Protein AF-A0A2C6KMQ9-F1 (afdb_monomer_lite)

Foldseek 3Di:
DPDPDDDDDLVVVLVCVVVVVDDQQDFDDDDPPDGTGGQCVQAPPPGRGSPDHGD

Sequence (55 aa):
VCCLQGPFCVEEMARWNSLGYFDPGLPVRYCHTDRFIPLNKLYPPPQKPFSSPPK

Secondary structure (DSSP, 8-state):
--PPP----HHHHHHHHHTT-S-TT-EE-SSTTSPPEEHHHHS-TTSPTTSS---

pLDDT: mean 83.58, std 11.66, range [39.59, 92.56]

Organism: NCBI:txid483139

Structure (mmCIF, N/CA/C/O backbone):
data_AF-A0A2C6KMQ9-F1
#
_entry.id   AF-A0A2C6KMQ9-F1
#
loop_
_atom_site.group_PDB
_atom_site.id
_atom_site.type_symbol
_atom_site.label_atom_id
_atom_site.label_alt_id
_atom_site.label_comp_id
_atom_site.label_asym_id
_atom_site.label_entity_id
_atom_site.label_seq_id
_atom_site.pdbx_PDB_ins_code
_atom_site.Cartn_x
_atom_site.Cartn_y
_atom_site.Cartn_z
_atom_site.occupancy
_atom_site.B_iso_or_equiv
_atom_site.auth_seq_id
_atom_site.auth_comp_id
_atom_site.auth_asym_id
_atom_site.auth_atom_id
_atom_site.pdbx_PDB_model_num
ATOM 1 N N . VAL A 1 1 ? 5.757 -0.433 -22.643 1.00 39.59 1 VAL A N 1
ATOM 2 C CA . VAL A 1 1 ? 6.842 -0.764 -21.692 1.00 39.59 1 VAL A CA 1
ATOM 3 C C . VAL A 1 1 ? 6.186 -1.073 -20.352 1.00 39.59 1 VAL A C 1
ATOM 5 O O . VAL A 1 1 ? 5.723 -0.152 -19.696 1.00 39.59 1 VAL A O 1
ATOM 8 N N . CYS A 1 2 ? 6.002 -2.346 -19.992 1.00 44.59 2 CYS A N 1
ATOM 9 C CA . CYS A 1 2 ? 5.477 -2.710 -18.668 1.00 44.59 2 CYS A CA 1
ATOM 10 C C . CYS A 1 2 ? 6.637 -2.698 -17.670 1.00 44.59 2 CYS A C 1
ATOM 12 O O . CYS A 1 2 ? 7.185 -3.743 -17.332 1.00 44.59 2 CYS A O 1
ATOM 14 N N . CYS A 1 3 ? 7.063 -1.506 -17.255 1.00 48.75 3 CYS A N 1
ATOM 15 C CA . CYS A 1 3 ? 8.052 -1.382 -16.194 1.00 48.75 3 CYS A CA 1
ATOM 16 C C . CYS A 1 3 ? 7.347 -1.649 -14.868 1.00 48.75 3 CYS A C 1
ATOM 18 O O . CYS A 1 3 ? 6.447 -0.902 -14.488 1.00 48.75 3 CYS A O 1
ATOM 20 N N . LEU A 1 4 ? 7.750 -2.709 -14.172 1.00 59.97 4 LEU A N 1
ATOM 21 C CA . LEU A 1 4 ? 7.460 -2.842 -12.750 1.00 59.97 4 LEU A CA 1
ATOM 22 C C . LEU A 1 4 ? 8.004 -1.590 -12.051 1.00 59.97 4 LEU A C 1
ATOM 24 O O . LEU A 1 4 ? 9.193 -1.300 -12.158 1.00 59.97 4 LEU A O 1
ATOM 28 N N . GLN A 1 5 ? 7.126 -0.827 -11.401 1.00 71.81 5 GLN A N 1
ATOM 29 C CA . GLN A 1 5 ? 7.485 0.417 -10.723 1.00 71.81 5 GLN A CA 1
ATOM 30 C C . GLN A 1 5 ? 7.780 0.130 -9.249 1.00 71.81 5 GLN A C 1
ATOM 32 O O . GLN A 1 5 ? 7.005 -0.557 -8.582 1.00 71.81 5 GLN A O 1
ATOM 37 N N . GLY A 1 6 ? 8.914 0.631 -8.763 1.00 75.69 6 GLY A N 1
ATOM 38 C CA . GLY A 1 6 ? 9.380 0.467 -7.387 1.00 75.69 6 GLY A CA 1
ATOM 39 C C . GLY A 1 6 ? 10.810 -0.086 -7.297 1.00 75.69 6 GLY A C 1
ATOM 40 O O . GLY A 1 6 ? 11.462 -0.264 -8.330 1.00 75.69 6 GLY A O 1
ATOM 41 N N . PRO A 1 7 ? 11.301 -0.394 -6.081 1.00 82.56 7 PRO A N 1
ATOM 42 C CA . PRO A 1 7 ? 10.587 -0.340 -4.798 1.00 82.56 7 PRO A CA 1
ATOM 43 C C . PRO A 1 7 ? 10.246 1.093 -4.355 1.00 82.56 7 PRO A C 1
ATOM 45 O O . PRO A 1 7 ? 10.972 2.029 -4.672 1.00 82.56 7 PRO A O 1
ATOM 48 N N . PHE A 1 8 ? 9.140 1.242 -3.624 1.00 86.25 8 PHE A N 1
ATOM 49 C CA . PHE A 1 8 ? 8.700 2.502 -3.016 1.00 86.25 8 PHE A CA 1
ATOM 50 C C . PHE A 1 8 ? 8.616 2.347 -1.502 1.00 86.25 8 PHE A C 1
ATOM 52 O O . PHE A 1 8 ? 8.341 1.249 -1.004 1.00 86.25 8 PHE A O 1
ATOM 59 N N . CYS A 1 9 ? 8.813 3.440 -0.771 1.00 84.62 9 CYS A N 1
ATOM 60 C CA . CYS A 1 9 ? 8.641 3.425 0.674 1.00 84.62 9 CYS A CA 1
ATOM 61 C C . CYS A 1 9 ? 7.158 3.246 1.037 1.00 84.62 9 CYS A C 1
ATOM 63 O O . CYS A 1 9 ? 6.260 3.748 0.356 1.00 84.62 9 CYS A O 1
ATOM 65 N N . VAL A 1 10 ? 6.888 2.557 2.151 1.00 85.62 10 VAL A N 1
ATOM 66 C CA . VAL A 1 10 ? 5.513 2.304 2.627 1.00 85.62 10 VAL A CA 1
ATOM 67 C C . VAL A 1 10 ? 4.751 3.616 2.850 1.00 85.62 10 VAL A C 1
ATOM 69 O O . VAL A 1 10 ? 3.565 3.692 2.546 1.00 85.62 10 VAL A O 1
ATOM 72 N N . GLU A 1 11 ? 5.435 4.667 3.308 1.00 88.31 11 GLU A N 1
ATOM 73 C CA . GLU A 1 11 ? 4.859 6.002 3.516 1.00 88.31 11 GLU A CA 1
ATOM 74 C C . GLU A 1 11 ? 4.360 6.649 2.214 1.00 88.31 11 GLU A C 1
ATOM 76 O O . GLU A 1 11 ? 3.274 7.232 2.183 1.00 88.31 11 GLU A O 1
ATOM 81 N N . GLU A 1 12 ? 5.111 6.507 1.118 1.00 89.62 12 GLU A N 1
ATOM 82 C CA . GLU A 1 12 ? 4.728 7.029 -0.200 1.00 89.62 12 GLU A CA 1
ATOM 83 C C . GLU A 1 12 ? 3.507 6.284 -0.741 1.00 89.62 12 GLU A C 1
ATOM 85 O O . GLU A 1 12 ? 2.520 6.903 -1.147 1.00 89.62 12 GLU A O 1
ATOM 90 N N . MET A 1 13 ? 3.529 4.951 -0.649 1.00 90.94 13 MET A N 1
ATOM 91 C CA . MET A 1 13 ? 2.409 4.093 -1.041 1.00 90.94 13 MET A CA 1
ATOM 92 C C . MET A 1 13 ? 1.149 4.399 -0.219 1.00 90.94 13 MET A C 1
ATOM 94 O O . MET A 1 13 ? 0.053 4.505 -0.774 1.00 90.94 13 MET A O 1
ATOM 98 N N . ALA A 1 14 ? 1.292 4.614 1.093 1.00 89.62 14 ALA A N 1
ATOM 99 C CA . ALA A 1 14 ? 0.194 5.004 1.974 1.00 89.62 14 ALA A CA 1
ATOM 100 C C . ALA A 1 14 ? -0.399 6.364 1.582 1.00 89.62 14 ALA A C 1
ATOM 102 O O . ALA A 1 14 ? -1.626 6.523 1.555 1.00 89.62 14 ALA A O 1
ATOM 103 N N . ARG A 1 15 ? 0.454 7.337 1.236 1.00 92.56 15 ARG A N 1
ATOM 104 C CA . ARG A 1 15 ? 0.024 8.660 0.771 1.00 92.56 15 ARG A CA 1
ATOM 105 C C . ARG A 1 15 ? -0.750 8.554 -0.539 1.00 92.56 15 ARG A C 1
ATOM 107 O O . ARG A 1 15 ? -1.847 9.105 -0.624 1.00 92.56 15 ARG A O 1
ATOM 114 N N . TRP A 1 16 ? -0.247 7.821 -1.529 1.00 91.50 16 TRP A N 1
ATOM 115 C CA . TRP A 1 16 ? -0.950 7.648 -2.804 1.00 91.50 16 TRP A CA 1
ATOM 116 C C . TRP A 1 16 ? -2.290 6.931 -2.641 1.00 91.50 16 TRP A C 1
ATOM 118 O O . TRP A 1 16 ? -3.292 7.376 -3.203 1.00 91.50 16 TRP A O 1
ATOM 128 N N . ASN A 1 17 ? -2.338 5.904 -1.791 1.00 90.00 17 ASN A N 1
ATOM 129 C CA . ASN A 1 17 ? -3.584 5.237 -1.429 1.00 90.00 17 ASN A CA 1
ATOM 130 C C . ASN A 1 17 ? -4.594 6.206 -0.789 1.00 90.00 17 ASN A C 1
ATOM 132 O O . ASN A 1 17 ? -5.764 6.203 -1.156 1.00 90.00 17 ASN A O 1
ATOM 136 N N . SER A 1 18 ? -4.152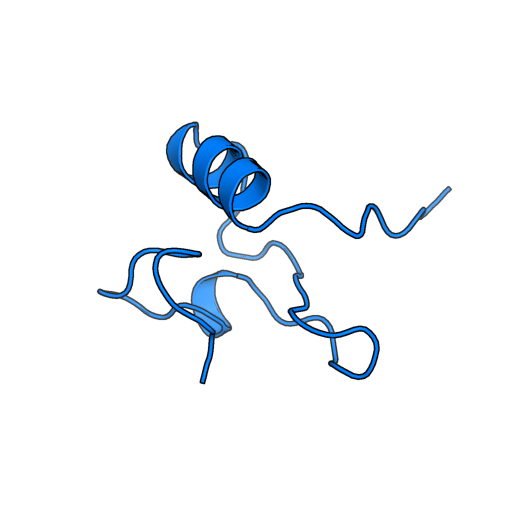 7.073 0.134 1.00 90.62 18 SER A N 1
ATOM 137 C CA . SER A 1 18 ? -5.037 8.057 0.784 1.00 90.62 18 SER A CA 1
ATOM 138 C C . SER A 1 18 ? -5.582 9.128 -0.162 1.00 90.62 18 SER A C 1
ATOM 140 O O . SER A 1 18 ? -6.647 9.680 0.094 1.00 90.62 18 SER A O 1
ATOM 142 N N . LEU A 1 19 ? -4.867 9.401 -1.254 1.00 92.50 19 LEU A N 1
ATOM 143 C CA . LEU A 1 19 ? -5.277 10.346 -2.292 1.00 92.50 19 LEU A CA 1
ATOM 144 C C . LEU A 1 19 ? -6.165 9.695 -3.366 1.00 92.50 19 LEU A C 1
ATOM 146 O O . LEU A 1 19 ? -6.600 10.385 -4.283 1.00 92.50 19 LEU A O 1
ATOM 150 N N . GLY A 1 20 ? -6.443 8.389 -3.264 1.00 90.38 20 GLY A N 1
ATOM 151 C CA . GLY A 1 20 ? -7.307 7.672 -4.202 1.00 90.38 20 GLY A CA 1
ATOM 152 C C . GLY A 1 20 ? -6.644 7.326 -5.537 1.00 90.38 20 GLY A C 1
ATOM 153 O O . GLY A 1 20 ? -7.347 7.045 -6.501 1.00 90.38 20 GLY A O 1
ATOM 154 N N . TYR A 1 21 ? -5.307 7.324 -5.615 1.00 91.50 21 TYR A N 1
ATOM 155 C CA . TYR A 1 21 ? -4.592 6.951 -6.846 1.00 91.50 21 TYR A CA 1
ATOM 156 C C . TYR A 1 21 ? -4.652 5.454 -7.164 1.00 91.50 21 TYR A C 1
ATOM 158 O O . TYR A 1 21 ? -4.342 5.054 -8.285 1.00 91.50 21 TYR A O 1
ATOM 166 N N . PHE A 1 22 ? -4.996 4.617 -6.185 1.00 90.94 22 PHE A N 1
ATOM 167 C CA . PHE A 1 22 ? -4.977 3.169 -6.337 1.00 90.94 22 PHE A CA 1
ATOM 168 C C . PHE A 1 22 ? -6.371 2.592 -6.525 1.00 90.94 22 PHE A C 1
ATOM 170 O O . PHE A 1 22 ? -7.268 2.799 -5.711 1.00 90.94 22 PHE A O 1
ATOM 177 N N . ASP A 1 23 ? -6.505 1.798 -7.583 1.00 90.56 23 ASP A N 1
ATOM 178 C CA . ASP A 1 23 ? -7.650 0.925 -7.780 1.00 90.56 23 ASP A CA 1
ATOM 179 C C . ASP A 1 23 ? -7.589 -0.264 -6.793 1.00 90.56 23 ASP A C 1
ATOM 181 O O . ASP A 1 23 ? -6.503 -0.807 -6.561 1.00 90.56 23 ASP A O 1
ATOM 185 N N . PRO A 1 24 ? -8.716 -0.730 -6.221 1.00 87.00 24 PRO A N 1
ATOM 186 C CA . PRO A 1 24 ? -8.731 -1.899 -5.336 1.00 87.00 24 PRO A CA 1
ATOM 187 C C . PRO A 1 24 ? -8.157 -3.178 -5.971 1.00 87.00 24 PRO A C 1
ATOM 189 O O . PRO A 1 24 ? -7.647 -4.046 -5.259 1.00 87.00 24 PRO A O 1
ATOM 192 N N . GLY A 1 25 ? -8.231 -3.307 -7.297 1.00 90.38 25 GLY A N 1
ATOM 193 C CA . GLY A 1 25 ? -7.665 -4.400 -8.081 1.00 90.38 25 GLY A CA 1
ATOM 194 C C . GLY A 1 25 ? -6.187 -4.229 -8.441 1.00 90.38 25 GLY A C 1
ATOM 195 O O . GLY A 1 25 ? -5.623 -5.139 -9.052 1.00 90.38 25 GLY A O 1
ATOM 196 N N . LEU A 1 26 ? -5.551 -3.109 -8.068 1.00 90.75 26 LEU A N 1
ATOM 197 C CA . LEU A 1 26 ? -4.156 -2.807 -8.394 1.00 90.75 26 LEU A CA 1
ATOM 198 C C . LEU A 1 26 ? -3.228 -3.929 -7.892 1.00 90.75 26 LEU A C 1
ATOM 200 O O . LEU A 1 26 ? -3.176 -4.174 -6.683 1.00 90.75 26 LEU A O 1
ATOM 204 N N . PRO A 1 27 ? -2.479 -4.610 -8.778 1.00 91.44 27 PRO A N 1
ATOM 205 C CA . PRO A 1 27 ? -1.533 -5.635 -8.363 1.00 91.44 27 PRO A CA 1
ATOM 206 C C . PRO A 1 27 ? -0.340 -5.012 -7.635 1.00 91.44 27 PRO A C 1
ATOM 208 O O . PRO A 1 27 ? 0.409 -4.218 -8.204 1.00 91.44 27 PRO A O 1
ATOM 211 N N . VAL A 1 28 ? -0.133 -5.413 -6.386 1.00 90.06 28 VAL A N 1
ATOM 212 C CA . VAL A 1 28 ? 0.961 -4.957 -5.522 1.00 90.06 28 VAL A CA 1
ATOM 213 C C . VAL A 1 28 ? 1.698 -6.155 -4.924 1.00 90.06 28 VAL A C 1
ATOM 215 O O . VAL A 1 28 ? 1.146 -7.248 -4.814 1.00 90.06 28 VAL A O 1
ATOM 218 N N . ARG A 1 29 ? 2.962 -5.962 -4.547 1.00 89.62 29 ARG A N 1
ATOM 219 C CA . ARG A 1 29 ? 3.758 -6.941 -3.791 1.00 89.62 29 ARG A CA 1
ATOM 220 C C . ARG A 1 29 ? 4.504 -6.221 -2.675 1.00 89.62 29 ARG A C 1
ATOM 222 O O . ARG A 1 29 ? 4.870 -5.060 -2.855 1.00 89.62 29 ARG A O 1
ATOM 229 N N . TYR A 1 30 ? 4.731 -6.903 -1.558 1.00 81.94 30 TYR A N 1
ATOM 230 C CA . TYR A 1 30 ? 5.448 -6.336 -0.417 1.00 81.94 30 TYR A CA 1
ATOM 231 C C . TYR A 1 30 ? 6.956 -6.605 -0.508 1.00 81.94 30 TYR A C 1
ATOM 233 O O . TYR A 1 30 ? 7.750 -5.675 -0.391 1.00 81.94 30 TYR A O 1
ATOM 241 N N . CYS A 1 31 ? 7.350 -7.844 -0.814 1.00 80.94 31 CYS A N 1
ATOM 242 C CA . CYS A 1 31 ? 8.740 -8.246 -1.018 1.00 80.94 31 CYS A CA 1
ATOM 243 C C . CYS A 1 31 ? 9.037 -8.603 -2.487 1.00 80.94 31 CYS A C 1
ATOM 245 O O . CYS A 1 31 ? 8.143 -8.898 -3.282 1.00 80.94 31 CYS A O 1
A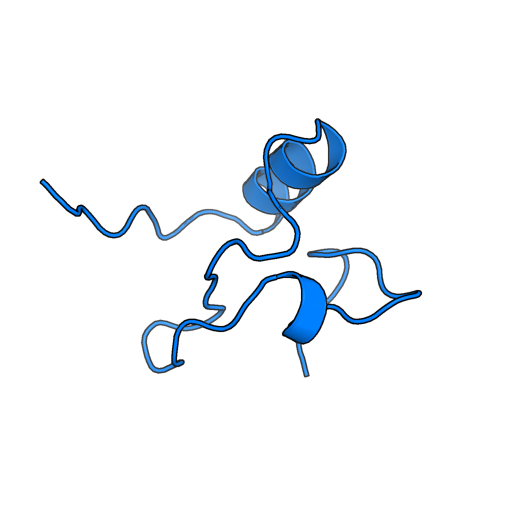TOM 247 N N . HIS A 1 32 ? 10.320 -8.613 -2.862 1.00 79.75 32 HIS A N 1
ATOM 248 C CA . HIS A 1 32 ? 10.776 -8.980 -4.210 1.00 79.75 32 HIS A CA 1
ATOM 249 C C . HIS A 1 32 ? 10.453 -10.429 -4.592 1.00 79.75 32 HIS A C 1
ATOM 251 O O . HIS A 1 32 ? 10.306 -10.726 -5.777 1.00 79.75 32 HIS A O 1
ATOM 257 N N . THR A 1 33 ? 10.347 -11.312 -3.600 1.00 81.81 33 THR A N 1
ATOM 258 C CA . THR A 1 33 ? 10.020 -12.732 -3.773 1.00 81.81 33 THR A CA 1
ATOM 259 C C . THR A 1 33 ? 8.521 -12.994 -3.854 1.00 81.81 33 THR A C 1
ATOM 261 O O . THR A 1 33 ? 8.114 -14.087 -4.248 1.00 81.81 33 THR A O 1
ATOM 264 N N . ASP A 1 34 ? 7.697 -12.011 -3.490 1.00 82.94 34 ASP A N 1
ATOM 265 C CA . ASP A 1 34 ? 6.253 -12.185 -3.431 1.00 82.94 34 ASP A CA 1
ATOM 266 C C . ASP A 1 34 ? 5.627 -12.087 -4.819 1.00 82.94 34 ASP A C 1
ATOM 268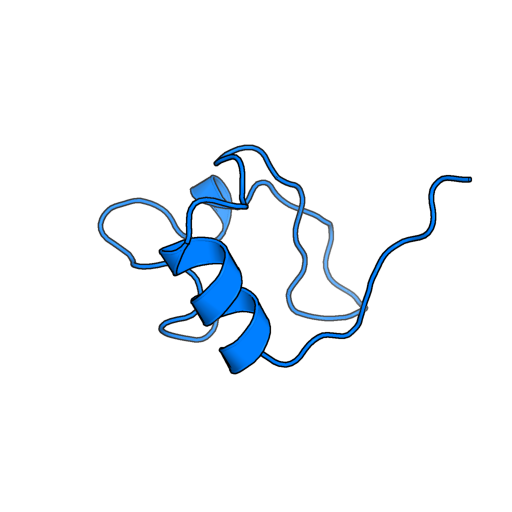 O O . ASP A 1 34 ? 6.069 -11.349 -5.710 1.00 82.94 34 ASP A O 1
ATOM 272 N N . ARG A 1 35 ? 4.523 -12.813 -4.990 1.00 88.19 35 ARG A N 1
ATOM 273 C CA . ARG A 1 35 ? 3.663 -12.654 -6.160 1.00 88.19 35 ARG A CA 1
ATOM 274 C C . ARG A 1 35 ? 2.904 -11.338 -6.037 1.00 88.19 35 ARG A C 1
ATOM 276 O O . ARG A 1 35 ? 2.480 -10.960 -4.950 1.00 88.19 35 ARG A O 1
ATOM 283 N N . PHE A 1 36 ? 2.671 -10.678 -7.167 1.00 89.56 36 PHE A N 1
ATOM 284 C CA . PHE A 1 36 ? 1.728 -9.567 -7.200 1.00 89.56 36 PHE A CA 1
ATOM 285 C C . PHE A 1 36 ? 0.324 -10.080 -6.898 1.00 89.56 36 PHE A C 1
ATOM 287 O O . PHE A 1 36 ? -0.158 -11.000 -7.567 1.00 89.56 36 PHE A O 1
ATOM 294 N N . ILE A 1 37 ? -0.330 -9.474 -5.915 1.00 91.38 37 ILE A N 1
ATOM 295 C CA . ILE A 1 37 ? -1.726 -9.738 -5.582 1.00 91.38 37 ILE A CA 1
ATOM 296 C C . ILE A 1 37 ? -2.519 -8.425 -5.573 1.00 91.38 37 ILE A C 1
ATOM 298 O O . ILE A 1 37 ? -1.937 -7.366 -5.343 1.00 91.38 37 ILE A O 1
ATOM 302 N N . PRO A 1 38 ? -3.834 -8.462 -5.839 1.00 92.44 38 PRO A N 1
ATOM 303 C CA . PRO A 1 38 ? -4.675 -7.27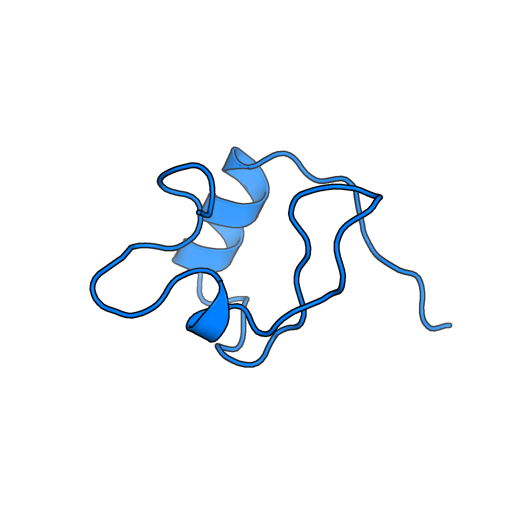0 -5.776 1.00 92.44 38 PRO A CA 1
ATOM 304 C C . PRO A 1 38 ? -4.612 -6.583 -4.409 1.00 92.44 38 PRO A C 1
ATOM 306 O O . PRO A 1 38 ? -4.637 -7.257 -3.373 1.00 92.44 38 PRO A O 1
ATOM 309 N N . LEU A 1 39 ? -4.586 -5.251 -4.404 1.00 90.50 39 LEU A N 1
ATOM 310 C CA . LEU A 1 39 ? -4.491 -4.432 -3.194 1.00 90.50 39 LEU A CA 1
ATOM 311 C C . LEU A 1 39 ? -5.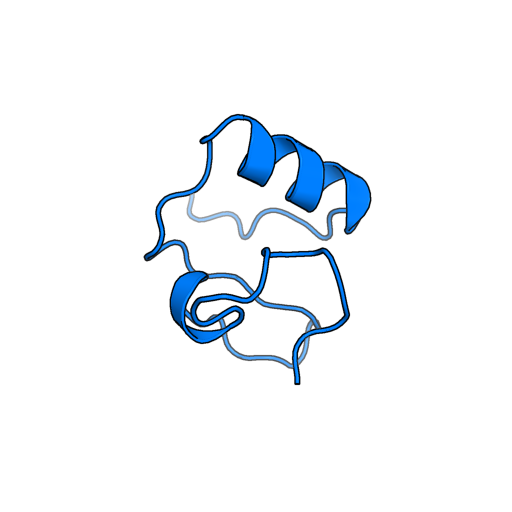580 -4.769 -2.163 1.00 90.50 39 LEU A C 1
ATOM 313 O O . LEU A 1 39 ? -5.283 -4.906 -0.978 1.00 90.50 39 LEU A O 1
ATOM 317 N N . ASN A 1 40 ? -6.818 -4.984 -2.612 1.00 90.75 40 ASN A N 1
ATOM 318 C CA . ASN A 1 40 ? -7.947 -5.364 -1.757 1.00 90.75 40 ASN A CA 1
ATOM 319 C C . ASN A 1 40 ? -7.865 -6.786 -1.177 1.00 90.75 40 ASN A C 1
ATOM 321 O O . ASN A 1 40 ? -8.564 -7.093 -0.214 1.00 90.75 40 ASN A O 1
ATOM 325 N N . LYS A 1 41 ? -7.037 -7.662 -1.758 1.00 90.50 41 LYS A N 1
ATOM 326 C CA . LYS A 1 41 ? -6.747 -8.991 -1.207 1.00 90.50 41 LYS A CA 1
ATOM 327 C C . LYS A 1 41 ? -5.589 -8.940 -0.221 1.00 90.50 41 LYS A C 1
ATOM 329 O O . LYS A 1 41 ? -5.620 -9.676 0.758 1.00 90.50 41 LYS A O 1
ATOM 334 N N . LEU A 1 42 ? -4.598 -8.081 -0.475 1.00 88.81 42 LEU A N 1
ATOM 335 C CA . LEU A 1 42 ? -3.473 -7.851 0.436 1.00 88.81 42 LEU A CA 1
ATOM 336 C C . LEU A 1 42 ? -3.925 -7.152 1.727 1.00 88.81 42 LEU A C 1
ATOM 338 O O . LEU A 1 42 ? -3.452 -7.482 2.809 1.00 88.81 42 LEU A O 1
ATOM 342 N N . TYR A 1 43 ? -4.862 -6.212 1.605 1.00 89.50 43 TYR A N 1
ATOM 343 C CA . TYR A 1 43 ? -5.450 -5.466 2.714 1.00 89.50 43 TYR A CA 1
ATOM 344 C C . TYR A 1 43 ? -6.982 -5.562 2.646 1.00 89.50 43 TYR A C 1
ATOM 346 O O . TYR A 1 43 ? -7.635 -4.668 2.099 1.00 89.50 43 TYR A O 1
ATOM 354 N N . PRO A 1 44 ? -7.574 -6.659 3.151 1.00 86.25 44 PRO A N 1
ATOM 355 C CA . PRO A 1 44 ? -9.020 -6.828 3.151 1.00 86.25 44 PRO A CA 1
ATOM 356 C C . PRO A 1 44 ? -9.691 -5.843 4.125 1.00 86.25 44 PRO A C 1
ATOM 358 O O . PRO A 1 44 ? -9.128 -5.538 5.181 1.00 86.25 44 PRO A O 1
ATOM 361 N N . PRO A 1 45 ? -10.915 -5.363 3.837 1.00 82.44 45 PRO A N 1
ATOM 362 C CA . PRO A 1 45 ? -11.675 -4.552 4.786 1.00 82.44 45 PRO A CA 1
ATOM 363 C C . PRO A 1 45 ? -11.815 -5.252 6.153 1.00 82.44 45 PRO A C 1
ATOM 365 O O . PRO A 1 45 ? -12.006 -6.470 6.184 1.00 82.44 45 PRO A O 1
ATOM 368 N N . PRO A 1 46 ? -11.753 -4.525 7.287 1.00 87.06 46 PRO A N 1
ATOM 369 C CA . PRO A 1 46 ? -11.666 -3.066 7.434 1.00 87.06 46 PRO A CA 1
ATOM 370 C C . PRO A 1 46 ? -10.223 -2.527 7.479 1.00 87.06 46 PRO A C 1
ATOM 372 O O . PRO A 1 46 ? -10.002 -1.391 7.902 1.00 87.06 46 PRO A O 1
ATOM 375 N N . GLN A 1 47 ? -9.225 -3.334 7.110 1.00 84.75 47 GLN A N 1
ATOM 376 C CA . GLN A 1 47 ? -7.825 -2.946 7.225 1.00 84.75 47 GLN A CA 1
ATOM 377 C C . GLN A 1 47 ? -7.504 -1.791 6.273 1.00 84.75 47 GLN A C 1
ATOM 379 O O . GLN A 1 47 ? -7.819 -1.831 5.084 1.00 84.75 47 GLN A O 1
ATOM 384 N N . LYS A 1 48 ? -6.840 -0.757 6.795 1.00 85.12 48 LYS A N 1
ATOM 385 C CA . LYS A 1 48 ? -6.328 0.335 5.970 1.00 85.12 48 LYS A CA 1
ATOM 386 C C . LYS A 1 48 ? -5.061 -0.146 5.245 1.00 85.12 48 LYS A C 1
ATOM 388 O O . LYS A 1 48 ? -4.130 -0.595 5.916 1.00 85.12 48 LYS A O 1
ATOM 393 N N . PRO A 1 49 ? -4.978 -0.042 3.907 1.00 88.25 49 PRO A N 1
ATOM 394 C CA . PRO A 1 49 ? -3.759 -0.398 3.196 1.00 88.25 49 PRO A CA 1
ATOM 395 C C . PRO A 1 49 ? -2.544 0.370 3.719 1.00 88.25 49 PRO A C 1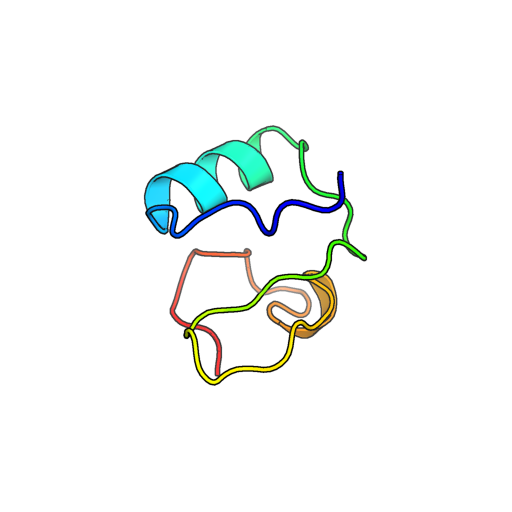
ATOM 397 O O . PRO A 1 49 ? -2.644 1.561 4.024 1.00 88.25 49 PRO A O 1
ATOM 400 N N . PHE A 1 50 ? -1.405 -0.321 3.810 1.00 88.00 50 PHE A N 1
ATOM 401 C CA . PHE A 1 50 ? -0.106 0.231 4.222 1.00 88.00 50 PHE A CA 1
ATOM 402 C C . PHE A 1 50 ? -0.022 0.770 5.665 1.00 88.00 50 PHE A C 1
ATOM 404 O O . PHE A 1 50 ? 0.992 1.362 6.025 1.00 88.00 50 PHE A O 1
ATOM 411 N N . SER A 1 51 ? -1.031 0.561 6.524 1.00 83.75 51 SER A N 1
ATOM 412 C CA . SER A 1 51 ? -0.945 0.943 7.949 1.00 83.75 51 SER A CA 1
ATOM 413 C C . SER A 1 51 ? -0.164 -0.057 8.805 1.00 83.75 51 SER A C 1
ATOM 415 O O . SER A 1 51 ? 0.209 0.243 9.934 1.00 83.75 51 SER A O 1
ATOM 417 N N . SER A 1 52 ? 0.034 -1.268 8.293 1.00 80.31 52 SER A N 1
ATOM 418 C CA . SER A 1 52 ? 0.792 -2.344 8.922 1.00 80.31 52 SER A CA 1
ATOM 419 C C . SER A 1 52 ? 1.415 -3.219 7.830 1.00 80.31 52 SER A C 1
ATOM 421 O O . SER A 1 52 ? 0.937 -3.198 6.686 1.00 80.31 52 SER A O 1
ATOM 423 N N . PRO A 1 53 ? 2.439 -4.027 8.155 1.00 78.19 53 PRO A N 1
ATOM 424 C CA . PRO A 1 53 ? 2.885 -5.083 7.260 1.00 78.19 53 PRO A CA 1
ATOM 425 C C . PRO A 1 53 ? 1.698 -5.984 6.874 1.00 78.19 53 PRO A C 1
ATOM 427 O O . PRO A 1 53 ? 0.827 -6.234 7.722 1.00 78.19 53 PRO A O 1
ATOM 430 N N . PRO A 1 54 ? 1.615 -6.424 5.609 1.00 74.94 54 PRO A N 1
ATOM 431 C CA . PRO A 1 54 ? 0.651 -7.440 5.217 1.00 74.94 54 PRO A CA 1
ATOM 432 C C . PRO A 1 54 ? 0.982 -8.777 5.899 1.00 74.94 54 PRO A C 1
ATOM 434 O O . PRO A 1 54 ? 2.143 -9.040 6.216 1.00 74.94 54 PRO A O 1
ATOM 437 N N . LYS A 1 55 ? -0.055 -9.574 6.178 1.00 61.16 55 LYS A N 1
ATOM 438 C CA . LYS A 1 55 ? 0.082 -10.931 6.729 1.00 61.16 55 LYS A CA 1
ATOM 439 C C . LYS A 1 55 ? 0.468 -11.938 5.656 1.00 61.16 55 LYS A C 1
ATOM 441 O O . LYS A 1 55 ? 0.032 -11.746 4.500 1.00 61.16 55 LYS A O 1
#

Radius of gyration: 10.81 Å; chains: 1; bounding box: 22×23×31 Å

InterPro domains:
  IPR003169 GYF domain [PF02213] (5-39)
  IPR003169 GYF domain [PS50829] (1-40)
  IPR035445 GYF-like domain superfamily [G3DSA:3.30.1490.40] (3-53)
  IPR035445 GYF-like domain superfamily [SSF55277] (4-45)

=== Feature glossary ===
A reading guide for the features in this record.

Start from the sequence.

  · Sequence gives the chain of amino acids in standard one-letter code (A=alanine, C=cysteine, …, Y=tyrosine), read N→C. It is the only feature that is directly encoded by the gene; all structural features are derived from the folded form of this sequence.

Fold it, and you get atomic coordinates and the backbone conformation that goes with them.

  · Structure coordinates are given as an mmCIF _atom_site loop: one row per atom with element, residue name, chain id, sequence number, and x/y/z position in Å. Only the four main-chain atoms per residue are included here; side chains are omitted to keep the record compact.

  · Backbone dihedral angles. Every residue except chain termini has a φ (preceding-C → N → Cα → C) and a ψ (N → Cα → C → next-N). They are reported in degrees following the IUPAC sign convention. Secondary structure is essentially a statement about which (φ, ψ) basin each residue occupies.

  · Eight-state secondary structure (DSSP): H is the canonical α-helix, G the tighter 3₁₀-helix, I the wider π-helix; E/B are β-structure, T and S are turns and bends, and '-' is everything else. DSSP derives these from the pattern of main-chain N–H···O=C hydrogen bonds, not from the sequence.

  · SS3 is a coarse helix/strand/coil call (letters a/b/c) made by the P-SEA algorithm from inter-Cα distances and dihedrals. It is less detailed than DSSP but needs only Cα positions.

Summarize the fold with a handful of shape descriptors and a per-residue structural alphabet.

  · Radius of gyration (Rg) is the root-mean-square distance of Cα atoms from their centroid — a single number for overall size and compactness. A globular domain of N residues has Rg ≈ 2.2·N^0.38 Å; an extended or disordered chain has a much larger Rg. The Cα contact count is the number of residue pairs whose Cα atoms are within 8 Å and are more than four positions apart in sequence — a standard proxy for tertiary packing density. The bounding box is the smallest axis-aligned box enclosing all Cα atoms.

  · 3Di is Foldseek's structural alphabet. Each residue is assigned one of twenty discrete states based on how its Cα sits relative to its spatial (not sequential) neighbors. Aligning 3Di strings finds structural homologs roughly as well as full 3D superposition, but orders of magnitude faster.

  · Solvent-accessible surface area (SASA) is the area in Å² traced out by the centre of a 1.4 Å probe sphere (a water molecule) rolled over the protein's van der Waals surface (Shrake–Rupley / Lee–Richards construction). Buried residues have near-zero SASA; fully exposed residues can exceed 200 Å². The total SASA scales roughly with the number of surface residues.

Ask how reliable the model is.

  · For AlphaFold models, the B-factor field carries pLDDT — the model's own estimate of local accuracy on a 0–100 scale. Regions with pLDDT<50 should be treated as essentially unmodeled; they often correspond to intrinsically disordered segments.

  · For experimental (PDB) structures, the B-factor (temperature factor) quantifies the positional spread of each atom in the crystal — a combination of thermal vibration and static disorder — in units of Å². High B-factors mark flexible loops or poorly resolved regions; low B-factors mark the rigid, well-ordered core.

  · Predicted Aligned Error (PAE) is an AlphaFold confidence matrix: entry (i, j) is the expected error in the position of residue j, in ångströms, when the prediction is superimposed on the true structure at residue i. Low PAE within a block of residues means that block is internally rigid and well-predicted; high PAE between two blocks means their relative placement is uncertain even if each block individually is confident.

Place it in context: what it resembles, what it is annotated as, and how it looks.

  · Structural nearest neighbors (via Foldseek easy-search vs the PDB). Reported per hit: target PDB id, E-value, and alignment TM-score. A TM-score above ~0.5 is the conventional threshold for 'same fold'.

  · Functional annotations link the protein to curated databases. InterPro entries identify conserved domains and families by matching the sequence against member-database signatures (Pfam, PROSITE, CDD, …). Gene Ontology (GO) terms describe molecular function, biological process, and cellular component in a controlled vocabulary. CATH places the structure in a hierarchical fold classification (Class/Architecture/Topology/Homologous-superfamily). The organism is the source species.

  · The contact map is a binary N×N matrix image: pixel (i, j) is dark where Cα_i and Cα_j are within 8 Å and |i−j|>4. Because the |i−j|>4 filter removes local helical contacts, off-diagonal stripes parallel to the main diagonal indicate parallel β-sheets; stripes perpendicular to it indicate antiparallel β-sheets. The Ramachandran plot scatters every residue's (φ, ψ) pair against the sterically allowed regions. The PAE heatmap renders the predicted-aligned-error matrix.

  · Six rendered views show the 3D structure from the faces of a cube — i.e. along ±x, ±y, ±z. Rendering representation is drawn randomly per protein from cartoon (secondary-structure ribbons), sticks (backbone bonds), or molecular surface; coloring is either N→C rainbow (blue at the N-terminus through red at the C-terminus) or one color per chain.